Protein AF-A0A150PRL7-F1 (afdb_monomer)

Foldseek 3Di:
DPVVVVVVCCVVPVVVVLVVLLPDPLVVVLVVVVVVLVVCVVVDPPVCSVVVVVVSVVVSVVSVVSND

Structure (mmCIF, N/CA/C/O backbone):
data_AF-A0A150PRL7-F1
#
_entry.id   AF-A0A150PRL7-F1
#
loop_
_atom_site.group_PDB
_atom_site.id
_atom_site.type_symbol
_atom_site.label_atom_id
_atom_site.label_alt_id
_atom_site.label_comp_id
_atom_site.label_asym_id
_atom_site.label_entity_id
_atom_site.label_seq_id
_atom_site.pdbx_PDB_ins_code
_atom_site.Cartn_x
_atom_site.Cartn_y
_atom_site.Cartn_z
_atom_site.occupancy
_atom_site.B_iso_or_equiv
_atom_site.auth_seq_id
_atom_site.auth_comp_id
_atom_site.auth_asym_id
_atom_site.auth_atom_id
_atom_site.pdbx_PDB_model_num
ATOM 1 N N . MET A 1 1 ? 1.290 -17.518 5.014 1.00 54.19 1 MET A N 1
ATOM 2 C CA . MET A 1 1 ? 2.411 -16.793 4.373 1.00 54.19 1 MET A CA 1
ATOM 3 C C . MET A 1 1 ? 3.519 -16.618 5.397 1.00 54.19 1 MET A C 1
ATOM 5 O O . MET A 1 1 ? 3.209 -16.193 6.500 1.00 54.19 1 MET A O 1
ATOM 9 N N . HIS A 1 2 ? 4.769 -16.937 5.054 1.00 84.88 2 HIS A N 1
ATOM 10 C CA . HIS A 1 2 ? 5.927 -16.752 5.939 1.00 84.88 2 HIS A CA 1
ATOM 11 C C . HIS A 1 2 ? 6.610 -15.419 5.624 1.00 84.88 2 HIS A C 1
ATOM 13 O O . HIS A 1 2 ? 7.554 -15.371 4.836 1.00 84.88 2 HIS A O 1
ATOM 19 N N . LEU A 1 3 ? 6.084 -14.332 6.197 1.00 80.75 3 LEU A N 1
ATOM 20 C CA . LEU A 1 3 ? 6.604 -12.976 5.984 1.00 80.75 3 LEU A CA 1
ATOM 21 C C . LEU A 1 3 ? 8.092 -12.873 6.337 1.00 80.75 3 LEU A C 1
ATOM 23 O O . LEU A 1 3 ? 8.837 -12.219 5.618 1.00 80.75 3 LEU A O 1
ATOM 27 N N . ASP A 1 4 ? 8.542 -13.595 7.363 1.00 83.56 4 ASP A N 1
ATOM 28 C CA . ASP A 1 4 ? 9.941 -13.591 7.804 1.00 83.56 4 ASP A CA 1
ATOM 29 C C . ASP A 1 4 ? 10.899 -14.118 6.730 1.00 83.56 4 ASP A C 1
ATOM 31 O O . ASP A 1 4 ? 11.988 -13.579 6.540 1.00 83.56 4 ASP A O 1
ATOM 35 N N . ILE A 1 5 ? 10.476 -15.141 5.978 1.00 88.00 5 ILE A N 1
ATOM 36 C CA . ILE A 1 5 ? 11.269 -15.709 4.881 1.00 88.00 5 ILE A CA 1
ATOM 37 C C . ILE A 1 5 ? 11.342 -14.713 3.726 1.00 88.00 5 ILE A C 1
ATOM 39 O O . ILE A 1 5 ? 12.419 -14.494 3.177 1.00 88.00 5 ILE A O 1
ATOM 43 N N . PHE A 1 6 ? 10.225 -14.068 3.379 1.00 82.25 6 PHE A N 1
ATOM 44 C CA . PHE A 1 6 ? 10.227 -13.021 2.35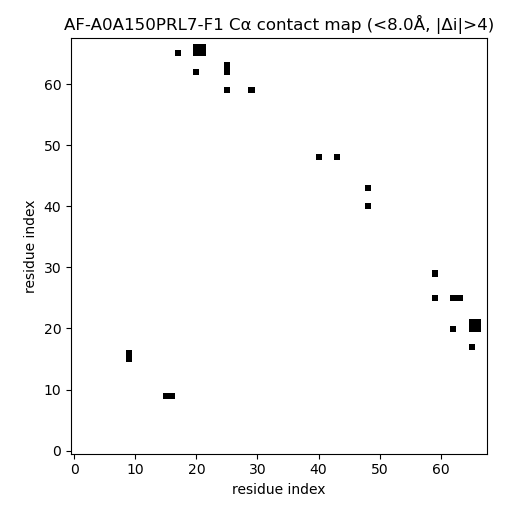6 1.00 82.25 6 PHE A CA 1
ATOM 45 C C . PHE A 1 6 ? 11.108 -11.837 2.759 1.00 82.25 6 PHE A C 1
ATOM 47 O O . PHE A 1 6 ? 11.877 -11.347 1.936 1.00 82.25 6 PHE A O 1
ATOM 54 N N . LEU A 1 7 ? 11.062 -11.431 4.029 1.00 85.19 7 LEU A N 1
ATOM 55 C CA . LEU A 1 7 ? 11.897 -10.360 4.562 1.00 85.19 7 LEU A CA 1
ATOM 56 C C . LEU A 1 7 ? 13.385 -10.735 4.523 1.00 85.19 7 LEU A C 1
ATOM 58 O O . LEU A 1 7 ? 14.221 -9.920 4.136 1.00 85.19 7 LEU A O 1
ATOM 62 N N . TYR A 1 8 ? 13.721 -11.974 4.892 1.00 90.94 8 TYR A N 1
ATOM 63 C CA . TYR A 1 8 ? 15.082 -12.497 4.793 1.00 90.94 8 TYR A CA 1
ATOM 64 C C . TYR A 1 8 ? 15.582 -12.492 3.344 1.00 90.94 8 TYR A C 1
ATOM 66 O O . TYR A 1 8 ? 16.688 -12.022 3.078 1.00 90.94 8 TYR A O 1
ATOM 74 N N . LEU A 1 9 ? 14.765 -12.971 2.401 1.00 88.19 9 LEU A N 1
ATOM 75 C CA . LEU A 1 9 ? 15.121 -13.013 0.983 1.00 88.19 9 LEU A CA 1
ATOM 76 C C . LEU A 1 9 ? 15.283 -11.613 0.390 1.00 88.19 9 LEU A C 1
ATOM 78 O O . LEU A 1 9 ? 16.254 -11.392 -0.324 1.00 88.19 9 LEU A O 1
ATOM 82 N N . ALA A 1 10 ? 14.407 -10.664 0.729 1.00 87.50 10 ALA A N 1
ATOM 83 C CA . ALA A 1 10 ? 14.522 -9.282 0.267 1.00 87.50 10 ALA A CA 1
ATOM 84 C C . ALA A 1 10 ? 15.816 -8.617 0.759 1.00 87.50 10 ALA A C 1
ATOM 86 O O . ALA A 1 10 ? 16.494 -7.940 -0.006 1.00 87.50 10 ALA A O 1
ATOM 87 N N . LYS A 1 11 ? 16.211 -8.872 2.015 1.00 88.06 11 LYS A N 1
ATOM 88 C CA . LYS A 1 11 ? 17.488 -8.386 2.565 1.00 88.06 11 LYS A CA 1
ATOM 89 C C . LYS A 1 11 ? 18.703 -9.047 1.917 1.00 88.06 11 LYS A C 1
ATOM 91 O O . LYS A 1 11 ? 19.740 -8.410 1.778 1.00 88.06 11 LYS A O 1
ATOM 96 N N . LYS A 1 12 ? 18.599 -10.333 1.573 1.00 93.56 12 LYS A N 1
ATOM 97 C CA . LYS A 1 12 ? 19.701 -11.109 0.989 1.00 93.56 12 LYS A CA 1
ATOM 98 C C . LYS A 1 12 ? 19.887 -10.850 -0.508 1.00 93.56 12 LYS A C 1
ATOM 100 O O . LYS A 1 12 ? 21.011 -10.939 -0.991 1.00 93.56 12 LYS A O 1
ATOM 105 N N . TYR A 1 13 ? 18.804 -10.556 -1.221 1.00 91.44 13 TYR A N 1
ATOM 106 C CA . TYR A 1 13 ? 18.772 -10.379 -2.673 1.00 91.44 13 TYR A CA 1
ATOM 107 C C . TYR A 1 13 ? 18.026 -9.082 -3.042 1.00 91.44 13 TYR A C 1
ATOM 109 O O . TYR A 1 13 ? 16.910 -9.154 -3.568 1.00 91.44 13 TYR A O 1
ATOM 117 N N . PRO A 1 14 ? 18.612 -7.904 -2.757 1.00 85.94 14 PRO A N 1
ATOM 118 C CA . PRO A 1 14 ? 17.954 -6.613 -2.966 1.00 85.94 14 PRO A CA 1
ATOM 119 C C . PRO A 1 14 ? 17.580 -6.374 -4.435 1.00 85.94 14 PRO A C 1
ATOM 121 O O . PRO A 1 14 ? 16.431 -6.043 -4.706 1.00 85.94 14 PRO A O 1
ATOM 124 N N . ASP A 1 15 ? 18.464 -6.685 -5.387 1.00 87.31 15 ASP A N 1
ATOM 125 C CA . ASP A 1 15 ? 18.207 -6.496 -6.826 1.00 87.31 15 ASP A CA 1
ATOM 126 C C . ASP A 1 15 ? 16.967 -7.273 -7.311 1.00 87.31 15 ASP A C 1
ATOM 128 O O . ASP A 1 15 ? 16.153 -6.784 -8.096 1.00 87.31 15 ASP A O 1
ATOM 132 N N . MET A 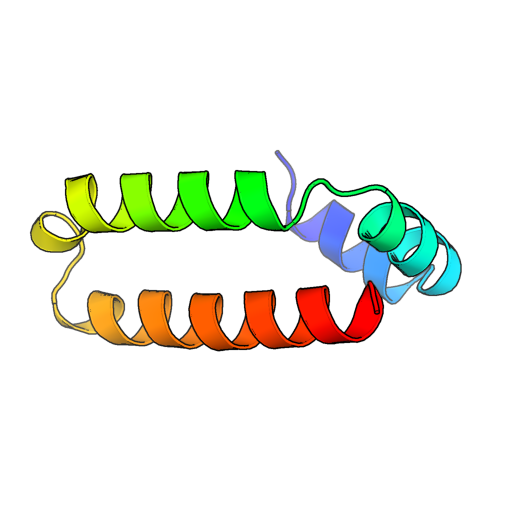1 16 ? 16.777 -8.503 -6.814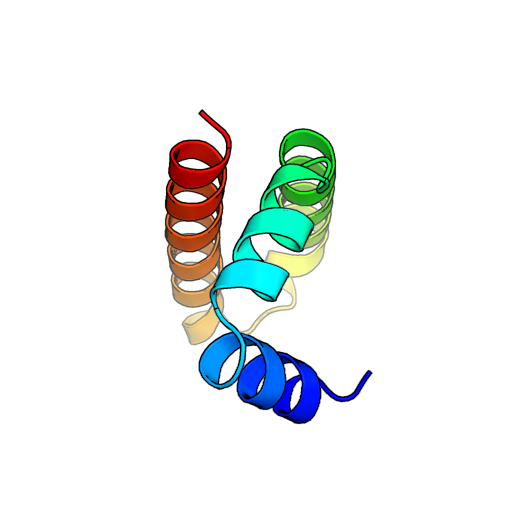 1.00 83.56 16 MET A N 1
ATOM 133 C CA . MET A 1 16 ? 15.584 -9.296 -7.135 1.00 83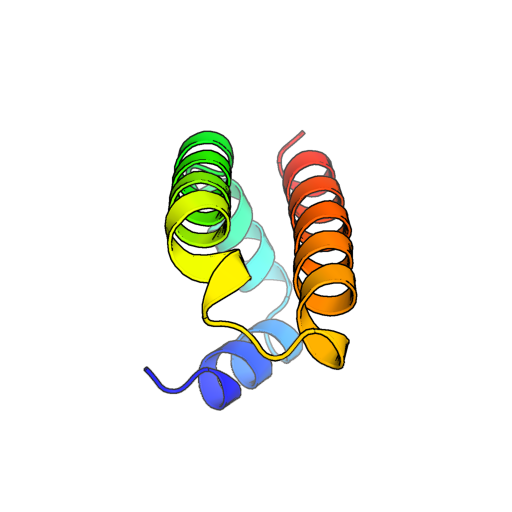.56 16 MET A CA 1
ATOM 134 C C . MET A 1 16 ? 14.327 -8.728 -6.476 1.00 83.56 16 MET A C 1
ATOM 136 O O . MET A 1 16 ? 13.235 -8.837 -7.040 1.00 83.56 16 MET A O 1
ATOM 140 N N . ALA A 1 17 ? 14.460 -8.152 -5.280 1.00 81.69 17 ALA A N 1
ATOM 141 C CA . ALA A 1 17 ? 13.355 -7.503 -4.592 1.00 81.69 17 ALA A CA 1
ATOM 142 C C . ALA A 1 17 ? 12.918 -6.231 -5.331 1.00 81.69 17 ALA A C 1
ATOM 144 O O . ALA A 1 17 ? 11.720 -6.039 -5.516 1.00 81.69 17 ALA A O 1
ATOM 145 N N . GLU A 1 18 ? 13.858 -5.426 -5.827 1.00 80.81 18 GLU A N 1
ATOM 146 C CA . GLU A 1 18 ? 13.579 -4.222 -6.620 1.00 80.81 18 GLU A CA 1
ATOM 147 C C . GLU A 1 18 ? 12.840 -4.554 -7.921 1.00 80.81 18 GLU A C 1
ATOM 149 O O . GLU A 1 18 ? 11.790 -3.974 -8.198 1.00 80.81 18 GLU A O 1
ATOM 154 N N . LEU A 1 19 ? 13.297 -5.568 -8.666 1.00 82.75 19 LEU A N 1
ATOM 155 C CA . LEU A 1 19 ? 12.590 -6.056 -9.859 1.00 82.75 19 LEU A CA 1
ATOM 156 C C . LEU A 1 19 ? 11.164 -6.519 -9.535 1.00 82.75 19 LEU A C 1
ATOM 158 O O . LEU A 1 19 ? 10.227 -6.276 -10.300 1.00 82.75 19 LEU A O 1
ATOM 162 N N . ARG A 1 20 ? 10.982 -7.184 -8.386 1.00 82.31 20 ARG A N 1
ATOM 163 C CA . ARG A 1 20 ? 9.655 -7.596 -7.919 1.00 82.31 20 ARG A CA 1
ATOM 164 C C . ARG A 1 20 ? 8.787 -6.376 -7.632 1.00 82.31 20 ARG A C 1
ATOM 166 O O . ARG A 1 20 ? 7.645 -6.365 -8.080 1.00 82.31 20 ARG A O 1
ATOM 173 N N . VAL A 1 21 ? 9.318 -5.375 -6.928 1.00 82.44 21 VAL A N 1
ATOM 174 C CA . VAL A 1 21 ? 8.614 -4.129 -6.583 1.00 82.44 21 VAL A CA 1
ATOM 175 C C . VAL A 1 21 ? 8.182 -3.377 -7.837 1.00 82.44 21 VAL A C 1
ATOM 177 O O . VAL A 1 21 ? 7.018 -2.998 -7.922 1.00 82.44 21 VAL A O 1
ATOM 180 N N . ALA A 1 22 ? 9.050 -3.266 -8.845 1.00 81.50 22 ALA A N 1
ATOM 181 C CA . ALA A 1 22 ? 8.721 -2.625 -10.119 1.00 81.50 22 ALA A CA 1
ATOM 182 C C . ALA A 1 22 ? 7.559 -3.311 -10.866 1.00 81.50 22 ALA A C 1
ATOM 184 O O . ALA A 1 22 ? 6.837 -2.672 -11.625 1.00 81.50 22 ALA A O 1
ATOM 185 N N . SER A 1 23 ? 7.349 -4.613 -10.642 1.00 85.94 23 SER A N 1
ATOM 186 C CA . SER A 1 23 ? 6.230 -5.364 -11.231 1.00 85.94 23 SER A CA 1
ATOM 187 C C . SER A 1 23 ? 4.916 -5.263 -10.444 1.00 85.94 23 SER A C 1
ATOM 189 O O . SER A 1 23 ? 3.890 -5.772 -10.901 1.00 85.94 23 SER A O 1
ATOM 191 N N . LEU A 1 24 ? 4.927 -4.663 -9.248 1.00 86.94 24 LEU A N 1
ATOM 192 C CA . LEU A 1 24 ? 3.735 -4.560 -8.410 1.00 86.94 24 LEU A CA 1
ATOM 193 C C . LEU A 1 24 ? 2.785 -3.483 -8.933 1.00 86.94 24 LEU A C 1
ATOM 195 O O . LEU A 1 24 ? 3.186 -2.367 -9.253 1.00 86.94 24 LEU A O 1
ATOM 199 N N . ASN A 1 25 ? 1.487 -3.780 -8.897 1.00 91.50 25 ASN A N 1
ATOM 200 C CA . ASN A 1 25 ? 0.454 -2.767 -9.075 1.00 91.50 25 ASN A CA 1
ATOM 201 C C . ASN A 1 25 ? 0.271 -1.981 -7.765 1.00 91.50 25 ASN A C 1
ATOM 203 O O . ASN A 1 25 ? -0.665 -2.220 -7.000 1.00 91.50 25 ASN A O 1
ATOM 207 N N . ILE A 1 26 ? 1.214 -1.080 -7.480 1.00 91.56 26 ILE A N 1
ATOM 208 C CA . ILE A 1 26 ? 1.240 -0.280 -6.247 1.00 91.56 26 ILE A CA 1
ATOM 209 C C . ILE A 1 26 ? -0.086 0.476 -6.019 1.00 91.56 26 ILE A C 1
ATOM 211 O O . ILE A 1 26 ? -0.593 0.396 -4.898 1.00 91.56 26 ILE A O 1
ATOM 215 N N . PRO A 1 27 ? -0.712 1.126 -7.027 1.00 92.81 27 PRO A N 1
ATOM 216 C CA . PRO A 1 27 ? -2.003 1.800 -6.844 1.00 92.81 27 PRO A CA 1
ATOM 217 C C . PRO A 1 27 ? -3.132 0.886 -6.343 1.00 92.81 27 PRO A C 1
ATOM 219 O O . PRO A 1 27 ? -3.897 1.271 -5.454 1.00 92.81 27 PRO A O 1
ATOM 222 N N . ASP A 1 28 ? -3.232 -0.330 -6.881 1.00 94.94 28 ASP A N 1
ATOM 223 C CA . ASP A 1 28 ? -4.271 -1.296 -6.499 1.00 94.94 28 ASP A CA 1
ATOM 224 C C . ASP A 1 28 ? -4.038 -1.856 -5.088 1.00 94.94 28 ASP A C 1
ATOM 226 O O . ASP A 1 28 ? -4.957 -1.927 -4.267 1.00 94.94 28 ASP A O 1
ATOM 230 N N . ILE A 1 29 ? -2.779 -2.160 -4.752 1.00 94.25 29 ILE A N 1
ATOM 231 C CA . ILE A 1 29 ? -2.392 -2.607 -3.406 1.00 94.25 29 ILE A CA 1
ATOM 232 C C . ILE A 1 29 ? -2.683 -1.508 -2.375 1.00 94.25 29 ILE A C 1
ATOM 234 O O . ILE A 1 29 ? -3.237 -1.792 -1.310 1.00 94.25 29 ILE A O 1
ATOM 238 N N . LYS A 1 30 ? -2.350 -0.254 -2.704 1.00 95.44 30 LYS A N 1
ATOM 239 C CA . LYS A 1 30 ? -2.612 0.923 -1.869 1.00 95.44 30 LYS A CA 1
ATOM 240 C C . LYS A 1 30 ? -4.104 1.085 -1.605 1.00 95.44 30 LYS A C 1
ATOM 242 O O . LYS A 1 30 ? -4.516 1.161 -0.449 1.00 95.44 30 LYS A O 1
ATOM 247 N N . THR A 1 31 ? -4.913 1.046 -2.661 1.00 96.88 31 THR A N 1
ATOM 248 C CA . THR A 1 31 ? -6.378 1.127 -2.567 1.00 96.88 31 THR A CA 1
ATOM 249 C C . THR A 1 31 ? -6.935 0.002 -1.695 1.00 96.88 31 THR A C 1
ATOM 251 O O . THR A 1 31 ? -7.627 0.261 -0.712 1.00 96.88 31 THR A O 1
ATOM 254 N N . THR A 1 32 ? -6.535 -1.242 -1.969 1.00 97.19 32 THR A N 1
ATOM 255 C CA . THR A 1 32 ? -6.963 -2.423 -1.207 1.00 97.19 32 THR A CA 1
ATOM 256 C C . THR A 1 32 ? -6.635 -2.303 0.283 1.00 97.19 32 THR A C 1
ATOM 258 O O . THR A 1 32 ? 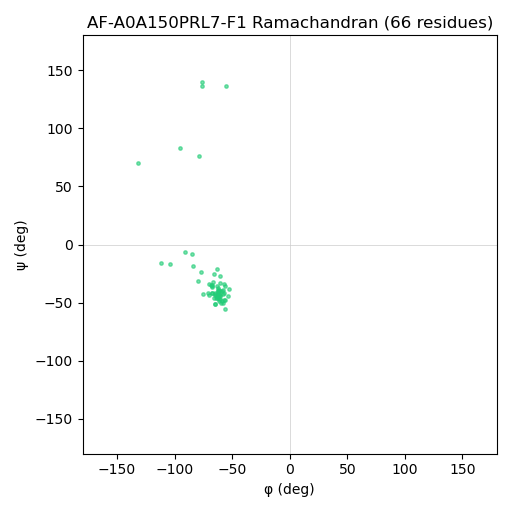-7.459 -2.659 1.135 1.00 97.19 32 THR A O 1
ATOM 261 N N . PHE A 1 33 ? -5.445 -1.794 0.619 1.00 96.94 33 PHE A N 1
ATOM 262 C CA . PHE A 1 33 ? -5.035 -1.595 2.006 1.00 96.94 33 PHE A CA 1
ATOM 263 C C . PHE A 1 33 ? -5.908 -0.556 2.714 1.00 96.94 33 PHE A C 1
ATOM 265 O O . PHE A 1 33 ? -6.440 -0.853 3.787 1.00 96.94 33 PHE A O 1
ATOM 272 N N . TYR A 1 34 ? -6.092 0.636 2.138 1.00 97.12 34 TYR A N 1
ATOM 273 C CA . TYR A 1 34 ? -6.884 1.677 2.800 1.00 97.12 34 TYR A CA 1
ATOM 274 C C . TYR A 1 34 ? -8.368 1.315 2.874 1.00 97.12 34 TYR A C 1
ATOM 276 O O . TYR A 1 34 ? -8.989 1.551 3.909 1.00 97.12 34 TYR A O 1
ATOM 284 N N . ASP A 1 35 ? -8.917 0.630 1.870 1.00 97.69 35 ASP A N 1
ATOM 285 C CA . ASP A 1 35 ? -10.285 0.103 1.921 1.00 97.69 35 ASP A CA 1
ATOM 286 C C . ASP A 1 35 ? -10.462 -0.921 3.049 1.00 97.69 35 ASP A C 1
ATOM 288 O O . ASP A 1 35 ? -11.494 -0.979 3.728 1.00 97.69 35 ASP A O 1
ATOM 292 N N . TRP A 1 36 ? -9.466 -1.780 3.272 1.00 96.75 36 TRP A N 1
ATOM 293 C CA . TRP A 1 36 ? -9.454 -2.669 4.433 1.00 96.75 36 TRP A CA 1
ATOM 294 C C . TRP A 1 36 ? -9.336 -1.886 5.745 1.00 96.75 36 TRP A C 1
ATOM 296 O O . TRP A 1 36 ? -10.098 -2.161 6.682 1.00 96.75 36 TRP A O 1
ATOM 306 N N . TYR A 1 37 ? -8.428 -0.911 5.811 1.00 96.44 37 TYR A N 1
ATOM 307 C CA . TYR A 1 37 ? -8.184 -0.120 7.011 1.00 96.44 37 TYR A CA 1
ATOM 308 C C . TYR A 1 37 ? -9.440 0.651 7.416 1.00 96.44 37 TYR A C 1
ATOM 310 O O . TYR A 1 37 ? -9.889 0.515 8.549 1.00 96.44 37 TYR A O 1
ATOM 318 N N . GLU A 1 38 ? -10.101 1.356 6.502 1.00 96.00 38 GLU A N 1
ATOM 319 C CA . GLU A 1 38 ? -11.329 2.098 6.806 1.00 96.00 38 GLU A CA 1
ATOM 320 C C . GLU A 1 38 ? -12.453 1.179 7.310 1.00 96.00 38 GLU A C 1
ATOM 322 O O . GLU A 1 38 ? -13.114 1.488 8.307 1.00 96.00 38 GLU A O 1
ATOM 327 N N . ARG A 1 39 ? -1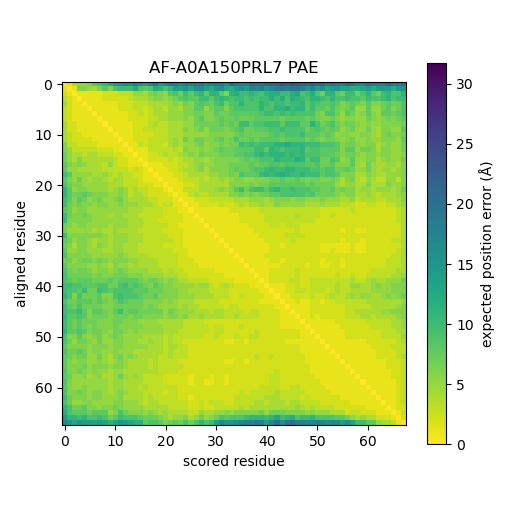2.604 -0.020 6.731 1.00 96.44 39 ARG A N 1
ATOM 328 C CA . ARG A 1 39 ? -13.577 -1.023 7.209 1.00 96.44 39 ARG A CA 1
ATOM 329 C C . ARG A 1 39 ? -13.244 -1.577 8.597 1.00 96.44 39 ARG A C 1
ATOM 331 O O . ARG A 1 39 ? -14.154 -1.943 9.347 1.00 96.44 39 ARG A O 1
ATOM 338 N N . CYS A 1 40 ? -11.961 -1.676 8.942 1.00 95.38 40 CYS A N 1
ATOM 339 C CA . CYS A 1 40 ? -11.504 -2.427 10.113 1.00 95.38 40 CYS A CA 1
ATOM 340 C C . CYS A 1 40 ? -10.933 -1.568 11.247 1.00 95.38 40 CYS A C 1
ATOM 342 O O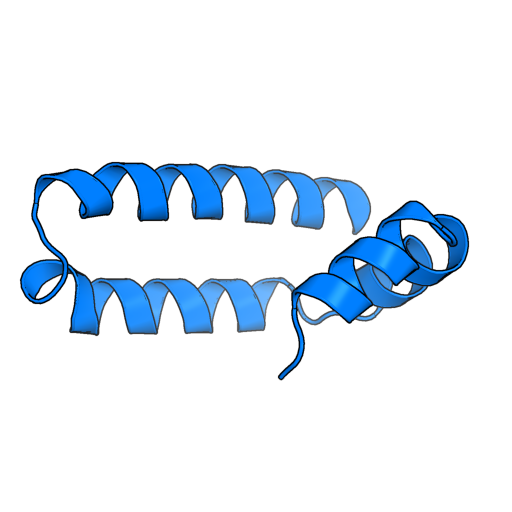 . CYS A 1 40 ? -10.849 -2.066 12.368 1.00 95.38 40 CYS A O 1
ATOM 344 N N . HIS A 1 41 ? -10.589 -0.297 11.027 1.00 92.81 41 HIS A N 1
ATOM 345 C CA . HIS A 1 41 ? -9.821 0.516 11.979 1.00 92.81 41 HIS A CA 1
ATOM 346 C C . HIS A 1 41 ? -10.498 0.617 13.349 1.00 92.81 41 HIS A C 1
ATOM 348 O O . HIS A 1 41 ? -9.829 0.593 14.379 1.00 92.81 41 HIS A O 1
ATOM 354 N N . LYS A 1 42 ? -11.837 0.639 13.398 1.00 93.94 42 LYS A N 1
ATOM 355 C CA . LYS A 1 42 ? -12.597 0.652 14.661 1.00 93.94 42 LYS A CA 1
ATOM 356 C C . LYS A 1 42 ? -12.439 -0.635 15.481 1.00 93.94 42 LYS A C 1
ATOM 358 O O . LYS A 1 42 ? -12.573 -0.575 16.700 1.00 93.94 42 LYS A O 1
ATOM 363 N N . LYS A 1 43 ? -12.127 -1.765 14.839 1.00 96.25 43 LYS A N 1
ATOM 364 C CA . LYS A 1 43 ? -11.851 -3.065 15.481 1.00 96.25 43 LYS A CA 1
ATOM 365 C C . LYS A 1 43 ? -10.401 -3.188 15.958 1.00 96.25 43 LYS A C 1
ATOM 367 O O . LYS A 1 43 ? -10.108 -4.021 16.806 1.00 96.25 43 LYS A O 1
ATOM 372 N N . ILE A 1 44 ? -9.502 -2.354 15.437 1.00 94.25 44 ILE A N 1
ATOM 373 C CA . ILE A 1 44 ? -8.104 -2.294 15.866 1.00 94.25 44 ILE A CA 1
ATOM 374 C C . ILE A 1 44 ? -8.038 -1.559 17.218 1.00 94.25 44 ILE A C 1
ATOM 376 O O . ILE A 1 44 ? -8.700 -0.520 17.372 1.00 94.25 44 ILE A O 1
ATOM 380 N N . PRO A 1 45 ? -7.254 -2.036 18.206 1.00 97.06 45 PRO A N 1
ATOM 381 C CA . PRO A 1 45 ? -7.038 -1.303 19.450 1.00 97.06 45 PRO A CA 1
ATOM 382 C C . PRO A 1 45 ? -6.510 0.110 19.181 1.00 97.06 45 PRO A C 1
ATOM 384 O O . PRO A 1 45 ? -5.628 0.303 18.346 1.00 97.06 45 PRO A O 1
ATOM 387 N N . LYS A 1 46 ? -7.044 1.111 19.896 1.00 95.06 46 LYS A N 1
ATOM 388 C CA . LYS A 1 46 ? -6.798 2.539 19.614 1.00 95.06 46 LYS A CA 1
ATOM 389 C C . LYS A 1 46 ? -5.308 2.890 19.537 1.00 95.06 46 LYS A C 1
ATOM 391 O O . LYS A 1 46 ? -4.927 3.659 18.665 1.00 95.06 46 LYS A O 1
ATOM 396 N N . GLN A 1 47 ? -4.489 2.280 20.392 1.00 96.44 47 GLN A N 1
ATOM 397 C CA . GLN A 1 47 ? -3.041 2.503 20.450 1.00 96.44 47 GLN A CA 1
ATOM 398 C C . GLN A 1 47 ? -2.280 2.093 19.176 1.00 96.44 47 GLN A C 1
ATOM 400 O O . GLN A 1 47 ? -1.182 2.583 18.956 1.00 96.44 47 GLN A O 1
ATOM 405 N N . PHE A 1 48 ? -2.848 1.222 18.333 1.00 95.69 48 PHE A N 1
ATOM 406 C CA . PHE A 1 48 ? -2.183 0.724 17.122 1.00 95.69 48 PHE A CA 1
ATOM 407 C C . PHE A 1 48 ? -2.688 1.360 15.824 1.00 95.69 48 PHE A C 1
ATOM 409 O O . PHE A 1 48 ? -2.013 1.256 14.808 1.00 95.69 48 PHE A O 1
ATOM 416 N N . ARG A 1 49 ? -3.858 2.012 15.834 1.00 95.31 49 ARG A N 1
ATOM 417 C CA . ARG A 1 49 ? -4.499 2.562 14.622 1.00 95.31 49 ARG A CA 1
ATOM 418 C C . ARG A 1 49 ? -3.581 3.531 13.886 1.00 95.31 49 ARG A C 1
ATOM 420 O O . ARG A 1 49 ? -3.264 3.319 12.722 1.00 95.31 49 ARG A O 1
ATOM 427 N N . GLU A 1 50 ? -3.124 4.544 14.613 1.00 94.75 50 GLU A N 1
ATOM 428 C CA . GLU A 1 50 ? -2.280 5.595 14.055 1.00 94.75 50 GLU A CA 1
ATOM 429 C C . GLU A 1 50 ? -0.953 5.030 13.548 1.00 94.75 50 GLU A C 1
ATOM 431 O O . GLU A 1 50 ? -0.559 5.300 12.422 1.00 94.75 50 GLU A O 1
ATOM 436 N N . GLY A 1 51 ? -0.315 4.156 14.335 1.00 96.44 51 GLY A N 1
ATOM 437 C CA . GLY A 1 51 ? 0.943 3.521 13.941 1.00 96.44 51 GLY A CA 1
ATOM 438 C C . GLY A 1 51 ? 0.819 2.671 12.674 1.00 96.44 51 GLY A C 1
ATOM 439 O O . GLY A 1 51 ? 1.698 2.719 11.822 1.00 96.44 51 GLY A O 1
ATOM 440 N N . ILE A 1 52 ? -0.286 1.934 12.512 1.00 95.62 52 ILE A N 1
ATOM 441 C CA . ILE A 1 52 ? -0.554 1.155 11.294 1.00 95.62 52 ILE A CA 1
ATOM 442 C C . ILE A 1 52 ? -0.730 2.077 10.087 1.00 95.62 52 ILE A C 1
ATOM 444 O O . ILE A 1 52 ? -0.183 1.786 9.026 1.00 95.62 52 ILE A O 1
ATOM 448 N N . LYS A 1 53 ? -1.473 3.179 10.244 1.00 94.75 53 LYS A N 1
ATOM 449 C CA . LYS A 1 53 ? -1.701 4.133 9.156 1.00 94.75 53 LYS A CA 1
ATOM 450 C C . LYS A 1 53 ? -0.403 4.818 8.731 1.00 94.75 53 LYS A C 1
ATOM 452 O O . LYS A 1 53 ? -0.059 4.739 7.562 1.00 94.75 53 LYS A O 1
ATOM 457 N N . ILE A 1 54 ? 0.348 5.382 9.679 1.00 96.81 54 ILE A N 1
ATOM 458 C CA . ILE A 1 54 ? 1.639 6.037 9.407 1.00 96.81 54 ILE A CA 1
ATOM 459 C C . ILE A 1 54 ? 2.606 5.061 8.733 1.00 96.81 54 ILE A C 1
ATOM 461 O O . ILE A 1 54 ? 3.180 5.376 7.697 1.00 96.81 54 ILE A O 1
ATOM 465 N N . SER A 1 55 ? 2.735 3.842 9.269 1.00 96.25 55 SER A N 1
ATOM 466 C CA . SER A 1 55 ? 3.626 2.837 8.684 1.00 96.25 55 SER A CA 1
ATOM 467 C C . SER A 1 55 ? 3.241 2.466 7.251 1.00 96.25 55 SER A C 1
ATOM 469 O O . SER A 1 55 ? 4.124 2.137 6.462 1.00 96.25 55 SER A O 1
ATOM 471 N N . ALA A 1 56 ? 1.949 2.470 6.917 1.00 95.19 56 ALA A N 1
ATOM 472 C CA . ALA A 1 56 ? 1.491 2.214 5.559 1.00 95.19 56 ALA A CA 1
ATOM 473 C C . ALA A 1 56 ? 1.719 3.419 4.640 1.00 95.19 56 ALA A C 1
ATOM 475 O O . ALA A 1 56 ? 2.183 3.231 3.518 1.00 95.19 56 ALA A O 1
ATOM 476 N N . ASP A 1 57 ? 1.441 4.635 5.119 1.00 96.00 57 ASP A N 1
ATOM 477 C CA . ASP A 1 57 ? 1.682 5.883 4.388 1.00 96.00 57 ASP A CA 1
ATOM 478 C C . ASP A 1 57 ? 3.164 5.988 3.977 1.00 96.00 57 ASP A C 1
ATOM 480 O O . ASP A 1 57 ? 3.465 6.222 2.802 1.00 96.00 57 ASP A O 1
ATOM 484 N N . ASP A 1 58 ? 4.081 5.739 4.918 1.00 96.38 58 ASP A N 1
ATOM 485 C CA . ASP A 1 58 ? 5.527 5.742 4.673 1.00 96.38 58 ASP A CA 1
ATOM 486 C C . ASP A 1 58 ? 5.936 4.641 3.681 1.00 96.38 58 ASP A C 1
ATOM 488 O O . ASP A 1 58 ? 6.648 4.909 2.712 1.00 96.38 58 ASP A O 1
ATOM 492 N N . LEU A 1 59 ? 5.422 3.416 3.859 1.00 93.31 59 LEU A N 1
ATOM 493 C CA . LEU A 1 59 ? 5.705 2.298 2.956 1.00 93.31 59 LEU A CA 1
ATOM 494 C C . LEU A 1 59 ? 5.270 2.601 1.517 1.00 93.31 59 LEU A C 1
ATOM 496 O O . LEU A 1 59 ? 6.034 2.372 0.581 1.00 93.31 59 LEU A O 1
ATOM 500 N N . PHE A 1 60 ? 4.047 3.095 1.316 1.00 94.62 60 PHE A N 1
ATOM 501 C CA . PHE A 1 60 ? 3.555 3.383 -0.030 1.00 94.62 60 PHE A CA 1
ATOM 502 C C . PHE A 1 60 ? 4.310 4.536 -0.679 1.00 94.62 60 PHE A C 1
ATOM 504 O O . PHE A 1 60 ? 4.570 4.469 -1.876 1.00 94.62 60 PHE A O 1
ATOM 511 N N . LYS A 1 61 ? 4.720 5.543 0.096 1.00 94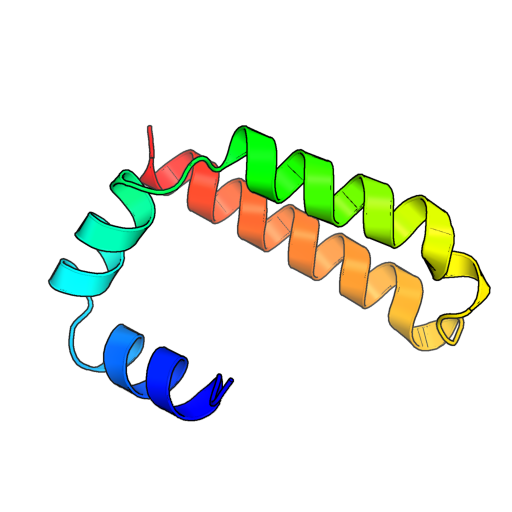.06 61 LYS A N 1
ATOM 512 C CA . LYS A 1 61 ? 5.567 6.631 -0.402 1.00 94.06 61 LYS A CA 1
ATOM 513 C C . LYS A 1 61 ? 6.919 6.115 -0.902 1.00 94.06 61 LYS A C 1
ATOM 515 O O . LYS A 1 61 ? 7.376 6.540 -1.963 1.00 94.06 61 LYS A O 1
ATOM 520 N N . ASP A 1 62 ? 7.540 5.193 -0.170 1.00 90.69 62 ASP A N 1
ATOM 521 C CA . ASP A 1 62 ? 8.805 4.578 -0.582 1.00 90.69 62 ASP A CA 1
ATOM 522 C C . ASP A 1 62 ? 8.628 3.690 -1.821 1.00 90.69 62 ASP A C 1
ATOM 524 O O . ASP A 1 62 ? 9.428 3.765 -2.753 1.00 90.69 62 ASP A O 1
ATOM 528 N N . LEU A 1 63 ? 7.552 2.899 -1.883 1.00 89.19 63 LEU A N 1
ATOM 529 C CA . LEU A 1 63 ? 7.238 2.069 -3.051 1.00 89.19 63 LEU A CA 1
ATOM 530 C C . LEU A 1 63 ? 6.974 2.915 -4.305 1.00 89.19 63 LEU A C 1
ATOM 532 O O . LEU A 1 63 ? 7.496 2.604 -5.372 1.00 89.19 63 LEU A O 1
ATOM 536 N N . GLU A 1 64 ? 6.206 3.998 -4.179 1.00 89.69 64 GLU A N 1
ATOM 537 C CA . GLU A 1 64 ? 5.928 4.936 -5.276 1.00 89.69 64 GLU A CA 1
ATOM 538 C C . GLU A 1 64 ? 7.208 5.626 -5.765 1.00 89.69 64 GLU A C 1
ATOM 540 O O . GLU A 1 64 ? 7.370 5.827 -6.965 1.00 89.69 64 GLU A O 1
ATOM 545 N N . ARG A 1 65 ? 8.147 5.934 -4.861 1.00 87.38 65 ARG A N 1
ATOM 546 C CA . ARG A 1 65 ? 9.462 6.481 -5.222 1.00 87.38 65 ARG A CA 1
ATOM 547 C C . ARG A 1 65 ? 10.334 5.478 -5.980 1.00 87.38 65 ARG A C 1
ATOM 549 O O . ARG A 1 65 ? 11.095 5.898 -6.840 1.00 87.38 65 ARG A O 1
ATOM 556 N N . LEU A 1 66 ? 10.269 4.193 -5.633 1.00 81.50 66 LEU A N 1
ATOM 557 C CA . LEU A 1 66 ? 11.055 3.134 -6.280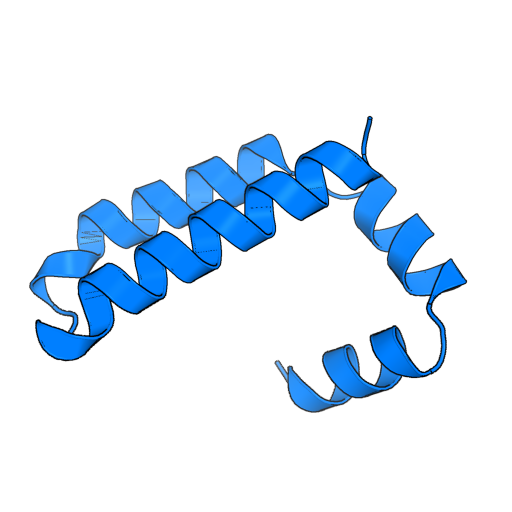 1.00 81.50 66 LEU A CA 1
ATOM 558 C C . LEU A 1 66 ? 10.494 2.717 -7.645 1.00 81.50 66 LEU A C 1
ATOM 560 O O . LEU A 1 66 ? 11.230 2.171 -8.461 1.00 81.50 66 LEU A O 1
ATOM 564 N N . ALA A 1 67 ? 9.200 2.937 -7.877 1.00 73.81 67 ALA A N 1
ATOM 565 C CA . ALA A 1 67 ? 8.535 2.630 -9.142 1.00 73.81 67 ALA A CA 1
ATOM 566 C C . ALA A 1 67 ? 8.520 3.797 -10.150 1.00 73.81 67 ALA A C 1
ATOM 568 O O . ALA A 1 67 ? 8.050 3.604 -11.272 1.00 73.81 67 ALA A O 1
ATOM 569 N N . ALA A 1 68 ? 8.987 4.985 -9.747 1.00 62.62 68 ALA A N 1
ATOM 570 C CA . ALA A 1 68 ? 9.117 6.182 -10.583 1.00 62.62 68 ALA A CA 1
ATOM 571 C C . ALA A 1 68 ? 10.470 6.228 -11.306 1.00 62.62 68 ALA A C 1
ATOM 573 O O . ALA A 1 68 ? 10.475 6.643 -12.487 1.00 62.62 68 ALA A O 1
#

Mean predicted aligned error: 4.59 Å

pLDDT: mean 90.04, std 7.93, range [54.19, 97.69]

Radius of gyration: 13.8 Å; Cα contacts (8 Å, |Δi|>4): 14; chains: 1; bounding box: 33×23×32 Å

Solvent-accessible surface area (backbone atoms only — not comparable to full-atom values): 4008 Å² total; per-residue (Å²): 134,67,62,68,59,54,54,51,48,36,72,76,38,49,72,62,40,51,58,50,54,59,70,50,63,58,72,60,55,52,50,54,49,50,58,48,41,72,76,41,46,88,78,44,60,76,88,49,42,63,60,54,49,51,56,47,55,53,48,52,54,52,51,54,63,72,63,107

Organism: Sorangium cellulosum (NCBI:txid56)

Sequence (68 aa):
MHLDIFLYLAKKYPDMAELRVASLNIPDIKTTFYDWYERCHKKIPKQFREGIKISADDLFKDLERLAA

Secondary structure (DSSP, 8-state):
--HHHHHHHHHH-HHHHHHHHHTS-HHHHHHHHHHHHHHHGGGS-HHHHHHHHHHHHHHHHHHHHH--